Protein AF-A0A4Z2BMH5-F1 (afdb_monomer)

Secondary structure (DSSP, 8-state):
----PPPP-----GGG-TT-EEETTEEE----SS--EEE-TTS---GGGHHHHHHHHHTS-TTSS-SEEE--SSSS-TT-HHHHHHHHHHHHHHHHHHHHHHHHHHHHHH--

Foldseek 3Di:
DDDDPDDPPPPDPPVPPPQWDQDPNDTDHLDDFAAAEDAPAQEADEPVCLVVVLVNLVPHDPNGDYLYYHHHHYHYDPPDPSNVVVCVSNVVSVVVVVVVVVVVVVVVVVVD

Solvent-accessible surface area (backbone atoms only — not comparable to full-atom values): 6935 Å² total; per-residue (Å²): 135,86,78,80,75,79,76,79,76,80,77,70,58,72,90,72,41,87,68,55,41,81,52,97,93,41,85,42,68,73,69,78,48,78,55,42,68,49,80,57,49,68,44,83,51,44,62,86,52,36,63,58,52,43,54,58,56,74,65,48,52,97,89,41,27,70,25,37,80,39,61,58,68,35,64,46,62,90,83,35,66,56,59,47,51,44,50,61,71,39,47,70,31,38,55,51,44,52,50,55,54,52,55,57,56,54,54,63,60,72,78,105

Mean predicted aligned error: 11.32 Å

Organism: NCBI:txid433685

InterPro domains:
  IPR032675 Leucine-rich repeat domain superfamily [G3DSA:3.80.10.10] (15-10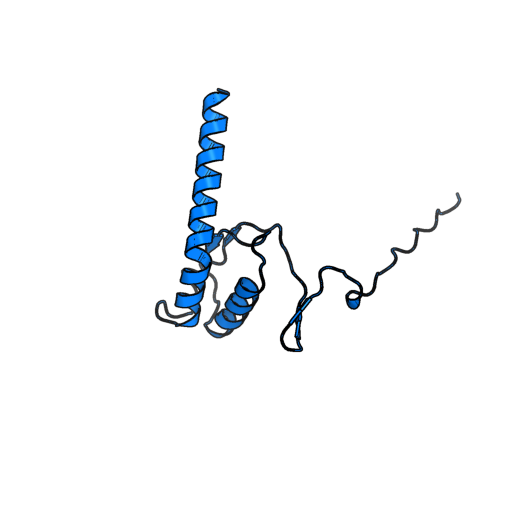9)
  IPR053040 Leucine-rich repeat-containing protein 71 [PTHR46984] (4-103)

Sequence (112 aa):
MERKAAEPVELLSPLLDTQIQLRDGELMMPGNTTLVSLNLSGNKMTEKSLPVFLKSLEVQSEAGGLLRLRLQRNGFSPGCDDYAKIKEVMAPREDAFEKLRCEETDTMKKEA

pLDDT: mean 79.79, std 14.68, range [42.38, 95.56]

Structure (mmCIF, N/CA/C/O backbone):
data_AF-A0A4Z2BMH5-F1
#
_entry.id   AF-A0A4Z2BMH5-F1
#
loop_
_atom_site.group_PDB
_atom_site.id
_atom_site.type_symbol
_atom_site.label_atom_id
_atom_site.label_alt_id
_atom_site.label_comp_id
_atom_site.label_asym_id
_atom_site.label_entity_id
_atom_site.label_seq_id
_atom_site.pdbx_PDB_ins_code
_atom_site.Cartn_x
_atom_site.Cartn_y
_atom_site.Cartn_z
_atom_site.occupancy
_atom_site.B_iso_or_equiv
_atom_site.auth_seq_id
_atom_site.auth_comp_id
_atom_site.auth_asym_id
_atom_site.auth_atom_id
_atom_site.pdbx_PDB_model_num
ATOM 1 N N . MET A 1 1 ? -0.047 -31.193 43.530 1.00 42.38 1 MET A N 1
ATOM 2 C CA . MET A 1 1 ? 0.390 -30.241 42.490 1.00 42.38 1 MET A CA 1
ATOM 3 C C . MET A 1 1 ? -0.865 -29.546 41.992 1.00 42.38 1 MET A C 1
ATOM 5 O O . MET A 1 1 ? -1.592 -30.120 41.191 1.00 42.38 1 MET A O 1
ATOM 9 N N . GLU A 1 2 ? -1.211 -28.404 42.584 1.00 51.03 2 GLU A N 1
ATOM 10 C CA . GLU A 1 2 ? -2.386 -27.642 42.156 1.00 51.03 2 GLU A CA 1
ATOM 11 C C . GLU A 1 2 ? -2.111 -27.029 40.781 1.00 51.03 2 GLU A C 1
ATOM 13 O O . GLU A 1 2 ? -1.079 -26.393 40.563 1.00 51.03 2 GLU A O 1
ATOM 18 N N . ARG A 1 3 ? -3.009 -27.274 39.823 1.00 52.12 3 ARG A N 1
ATOM 19 C CA . ARG A 1 3 ? -2.962 -26.635 38.507 1.00 52.12 3 ARG A CA 1
ATOM 20 C C . ARG A 1 3 ? -3.561 -25.242 38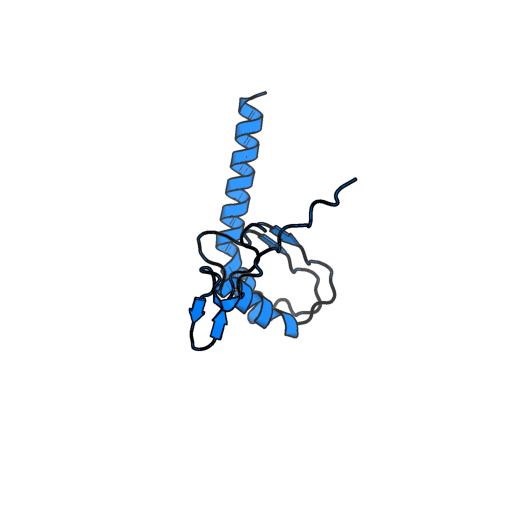.664 1.00 52.12 3 ARG A C 1
ATOM 22 O O . ARG A 1 3 ? -4.767 -25.123 38.849 1.00 52.12 3 ARG A O 1
ATOM 29 N N . LYS A 1 4 ? -2.725 -24.204 38.599 1.00 52.16 4 LYS A N 1
ATOM 30 C CA . LYS A 1 4 ? -3.184 -22.814 38.494 1.00 52.16 4 LYS A CA 1
ATOM 31 C C . LYS A 1 4 ? -4.017 -22.705 37.212 1.00 52.16 4 LYS A C 1
ATOM 33 O O . LYS A 1 4 ? -3.478 -22.890 36.122 1.00 52.16 4 LYS A O 1
ATOM 38 N N . ALA A 1 5 ? -5.328 -22.516 37.351 1.00 58.91 5 ALA A N 1
ATOM 39 C CA . ALA A 1 5 ? -6.210 -22.284 36.217 1.00 58.91 5 ALA A CA 1
ATOM 40 C C . ALA A 1 5 ? -5.721 -21.032 35.475 1.00 58.91 5 ALA A C 1
ATOM 42 O O . ALA A 1 5 ? -5.418 -20.021 36.110 1.00 58.91 5 ALA A O 1
ATOM 43 N N . ALA A 1 6 ? -5.578 -21.128 34.153 1.00 59.91 6 ALA A N 1
ATOM 44 C CA . ALA A 1 6 ? -5.299 -19.966 33.323 1.00 59.91 6 ALA A CA 1
ATOM 45 C C . ALA A 1 6 ? -6.460 -18.981 33.497 1.00 59.91 6 ALA A C 1
ATOM 47 O O . ALA A 1 6 ? -7.619 -19.377 33.350 1.00 59.91 6 ALA A O 1
ATOM 48 N N . GLU A 1 7 ? -6.155 -17.738 33.868 1.00 60.75 7 GLU A N 1
ATOM 49 C CA . GLU A 1 7 ? -7.172 -16.693 33.954 1.00 60.75 7 GLU A CA 1
ATOM 50 C C . GLU A 1 7 ? -7.870 -16.564 32.593 1.00 60.75 7 GLU A C 1
ATOM 52 O O . GLU A 1 7 ? -7.199 -16.634 31.554 1.00 60.75 7 GLU A O 1
ATOM 57 N N . PRO A 1 8 ? -9.207 -16.435 32.567 1.00 53.66 8 PRO A N 1
ATOM 58 C CA . PRO A 1 8 ? -9.920 -16.217 31.325 1.00 53.66 8 PRO A CA 1
ATOM 59 C C . PRO A 1 8 ? -9.424 -14.899 30.737 1.00 53.66 8 PRO A C 1
ATOM 61 O O . PRO A 1 8 ? -9.582 -13.842 31.340 1.00 53.66 8 PRO A O 1
ATOM 64 N N . VAL A 1 9 ? -8.807 -14.965 29.558 1.00 59.72 9 VAL A N 1
ATOM 65 C CA . VAL A 1 9 ? -8.595 -13.773 28.739 1.00 59.72 9 VAL A CA 1
ATOM 66 C C . VAL A 1 9 ? -9.989 -13.234 28.453 1.00 59.72 9 VAL A C 1
ATOM 68 O O . VAL A 1 9 ? -10.755 -13.876 27.730 1.00 59.72 9 VAL A O 1
ATOM 71 N N . GLU A 1 10 ? -10.349 -12.113 29.077 1.00 61.56 10 GLU A N 1
ATOM 72 C CA . GLU A 1 10 ? -11.574 -11.395 28.749 1.00 61.56 10 GLU A CA 1
ATOM 73 C C . GLU A 1 10 ? -11.497 -11.029 27.267 1.00 61.56 10 GLU A C 1
ATOM 75 O O . GLU A 1 10 ? -10.791 -10.108 26.857 1.00 61.56 10 GLU A O 1
ATOM 80 N N . LEU A 1 11 ? -12.184 -11.813 26.437 1.00 56.81 11 LEU A N 1
ATOM 81 C CA . LEU A 1 11 ? -12.419 -11.497 25.039 1.00 56.81 11 LEU A CA 1
ATOM 82 C C . LEU A 1 11 ? -13.369 -10.299 25.028 1.00 56.81 11 LEU A C 1
ATOM 84 O O . LEU A 1 11 ? -14.590 -10.451 24.988 1.00 56.81 11 LEU A O 1
ATOM 88 N N . LEU A 1 12 ? -12.799 -9.097 25.130 1.00 60.25 12 LEU A N 1
ATOM 89 C CA . LEU A 1 12 ? -13.522 -7.863 24.873 1.00 60.25 12 LEU A CA 1
ATOM 90 C C . LEU A 1 12 ? -14.135 -7.996 23.478 1.00 60.25 12 LEU A C 1
ATOM 92 O O . LEU A 1 12 ? -13.444 -8.335 22.514 1.00 60.25 12 LEU A O 1
ATOM 96 N N . SER A 1 13 ? -15.454 -7.810 23.387 1.00 62.59 13 SER A N 1
ATOM 97 C CA . SER A 1 13 ? -16.148 -7.819 22.100 1.00 62.59 13 SER A CA 1
ATOM 98 C C . SER A 1 13 ? -15.410 -6.869 21.156 1.00 62.59 13 SER A C 1
ATOM 100 O O . SER A 1 13 ? -15.174 -5.731 21.561 1.00 62.59 13 SER A O 1
ATOM 102 N N . PRO A 1 14 ? -15.071 -7.275 19.918 1.00 58.88 14 PRO A N 1
ATOM 103 C CA . PRO A 1 14 ? -14.403 -6.393 18.965 1.00 58.88 14 PRO A CA 1
ATOM 104 C C . PRO A 1 14 ? -15.133 -5.055 18.813 1.00 58.88 14 PRO A C 1
ATOM 106 O O . PRO A 1 14 ? -14.496 -4.028 18.687 1.00 58.88 14 PRO A O 1
ATOM 109 N N . LEU A 1 15 ? -16.465 -5.039 18.943 1.00 64.69 15 LEU A N 1
ATOM 110 C CA . LEU A 1 15 ? -17.298 -3.828 18.884 1.00 64.69 15 LEU A CA 1
ATOM 111 C C . LEU A 1 15 ? -17.099 -2.841 20.048 1.00 64.69 15 LEU A C 1
ATOM 113 O O . LEU A 1 15 ? -17.581 -1.716 19.972 1.00 64.69 15 LEU A O 1
ATOM 117 N N . LEU A 1 16 ? -16.454 -3.271 21.130 1.00 64.81 16 LEU A N 1
ATOM 118 C CA . LEU A 1 16 ? -16.085 -2.437 22.276 1.00 64.81 16 LEU A CA 1
ATOM 119 C C . LEU A 1 16 ? -14.649 -1.913 22.163 1.00 64.81 16 LEU A C 1
ATOM 121 O O . LEU A 1 16 ? -14.204 -1.179 23.045 1.00 64.81 16 LEU A O 1
ATOM 125 N N . ASP A 1 17 ? -13.923 -2.292 21.109 1.00 69.06 17 ASP A N 1
ATOM 126 C CA . ASP A 1 17 ? -12.604 -1.748 20.835 1.00 69.06 17 ASP A CA 1
ATOM 127 C C . ASP A 1 17 ? -12.752 -0.266 20.459 1.00 69.06 17 ASP A C 1
ATOM 129 O O . ASP A 1 17 ? -13.454 0.112 19.517 1.00 69.06 17 ASP A O 1
ATOM 133 N N . THR A 1 18 ? -12.104 0.592 21.247 1.00 68.31 18 THR A N 1
ATOM 134 C CA . THR A 1 18 ? -12.159 2.053 21.115 1.00 68.31 18 THR A CA 1
ATOM 135 C C . THR A 1 18 ? -11.552 2.548 19.810 1.00 68.31 18 THR A C 1
ATOM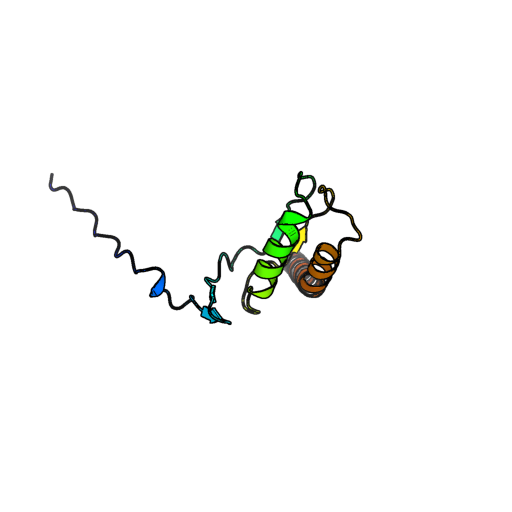 137 O O . THR A 1 18 ? -11.737 3.708 19.442 1.00 68.31 18 THR A O 1
ATOM 140 N N . GLN A 1 19 ? -10.832 1.680 19.103 1.00 69.44 19 GLN A N 1
ATOM 141 C CA . GLN A 1 19 ? -10.264 1.982 17.810 1.00 69.44 19 GLN A CA 1
ATOM 142 C C . GLN A 1 19 ? -11.277 1.811 16.669 1.00 69.44 19 GLN A C 1
ATOM 144 O O . GLN A 1 19 ? -11.035 2.333 15.583 1.00 69.44 19 GLN A O 1
ATOM 149 N N . ILE A 1 20 ? -12.419 1.146 16.886 1.00 73.56 20 ILE A N 1
ATOM 150 C CA . ILE A 1 20 ? -13.456 0.986 15.861 1.00 73.56 20 ILE A CA 1
ATOM 151 C C . ILE A 1 20 ? -14.140 2.320 15.557 1.00 73.56 20 ILE A C 1
ATOM 153 O O . ILE A 1 20 ? -14.709 2.969 16.432 1.00 73.56 20 ILE A O 1
ATOM 157 N N . GLN A 1 21 ? -14.143 2.699 14.281 1.00 74.69 21 GLN A N 1
ATOM 158 C CA . GLN A 1 21 ? -14.762 3.920 13.777 1.00 74.69 21 GLN A CA 1
ATOM 159 C C . GLN A 1 21 ? -15.982 3.584 12.921 1.00 74.69 21 GLN A C 1
ATOM 161 O O . GLN A 1 21 ? -15.896 2.785 11.993 1.00 74.69 21 GLN A O 1
ATOM 166 N N . LEU A 1 22 ? -17.123 4.217 13.197 1.00 75.50 22 LEU A N 1
ATOM 167 C CA . LEU A 1 22 ? -18.289 4.156 12.315 1.00 75.50 22 LEU A CA 1
ATOM 168 C C . LEU A 1 22 ? -18.194 5.298 11.299 1.00 75.50 22 LEU A C 1
ATOM 170 O O . LEU A 1 22 ? -18.282 6.467 11.678 1.00 75.50 22 LEU A O 1
ATOM 174 N N . ARG A 1 23 ? -18.028 4.972 10.016 1.00 74.62 23 ARG A N 1
ATOM 175 C CA . ARG A 1 23 ? -17.910 5.959 8.937 1.00 74.62 23 ARG A CA 1
ATOM 176 C C . ARG A 1 23 ? -18.780 5.544 7.757 1.00 74.62 23 ARG A C 1
ATOM 178 O O . ARG A 1 23 ? -18.697 4.412 7.300 1.00 74.62 23 ARG A O 1
ATOM 185 N N . ASP A 1 24 ? -19.645 6.450 7.303 1.00 80.00 24 ASP A N 1
ATOM 186 C CA . ASP A 1 24 ? -20.565 6.235 6.173 1.00 80.00 24 ASP A CA 1
ATOM 187 C C . ASP A 1 24 ? -21.456 4.978 6.308 1.00 80.00 24 ASP A C 1
ATOM 189 O O . ASP A 1 24 ? -21.816 4.333 5.327 1.00 80.00 24 ASP A O 1
ATOM 193 N N . GLY A 1 25 ? -21.823 4.616 7.545 1.00 80.31 25 GLY A N 1
ATOM 194 C CA . GLY A 1 25 ? -22.618 3.416 7.841 1.00 80.31 25 GLY A CA 1
ATOM 195 C C . GLY A 1 25 ? -21.823 2.106 7.840 1.00 80.31 25 GLY A C 1
ATOM 196 O O . GLY A 1 25 ? -22.399 1.048 8.088 1.00 80.31 25 GLY A O 1
ATOM 197 N N . GLU A 1 26 ? -20.509 2.163 7.616 1.00 78.94 26 GLU A N 1
ATOM 198 C CA . GLU A 1 26 ? -19.602 1.024 7.697 1.00 78.94 26 GLU A CA 1
ATOM 199 C C . GLU A 1 26 ? -18.777 1.056 8.988 1.00 78.94 26 GLU A C 1
ATOM 201 O O . GLU A 1 26 ? -18.315 2.104 9.447 1.00 78.94 26 GLU A O 1
ATOM 206 N N . LEU A 1 27 ? -18.576 -0.125 9.574 1.00 77.38 27 LEU A N 1
ATOM 207 C CA . LEU A 1 27 ? -17.748 -0.309 10.757 1.00 77.38 27 LEU A CA 1
ATOM 208 C C . LEU A 1 27 ? -16.290 -0.524 10.323 1.00 77.38 27 LEU A C 1
ATOM 210 O O . LEU A 1 27 ? -15.971 -1.524 9.679 1.00 77.38 27 LEU A O 1
ATOM 214 N N . MET A 1 28 ? -15.410 0.417 10.654 1.00 73.44 28 MET A N 1
ATOM 215 C CA . MET A 1 28 ? -13.999 0.406 10.275 1.00 73.44 28 MET A CA 1
ATOM 216 C C . MET A 1 28 ? -13.123 0.077 11.478 1.00 73.44 28 MET A C 1
ATOM 218 O O . MET A 1 28 ? -13.143 0.777 12.485 1.00 73.44 28 MET A O 1
ATOM 222 N N . MET A 1 29 ? -12.314 -0.971 11.356 1.00 72.56 29 MET A N 1
ATOM 223 C CA . MET A 1 29 ? -11.270 -1.293 12.325 1.00 72.56 29 MET A CA 1
ATOM 224 C C . MET A 1 29 ? -9.929 -0.808 11.771 1.00 72.56 29 MET A C 1
ATOM 226 O O . MET A 1 29 ? -9.553 -1.241 10.676 1.00 72.56 29 MET A O 1
ATOM 230 N N . PRO A 1 30 ? -9.191 0.067 12.471 1.00 65.00 30 PRO A N 1
ATOM 231 C CA . PRO A 1 30 ? -7.834 0.396 12.083 1.00 65.00 30 PRO A CA 1
ATOM 232 C C . PRO A 1 30 ? -7.026 -0.887 12.239 1.00 65.00 30 PRO A C 1
ATOM 234 O O . PRO A 1 30 ? -6.914 -1.444 13.326 1.00 65.00 30 PRO A O 1
ATOM 237 N N . GLY A 1 31 ? -6.566 -1.420 11.111 1.00 71.50 31 GLY A N 1
ATOM 238 C CA . GLY A 1 31 ? -5.773 -2.639 11.083 1.00 71.50 31 GLY A CA 1
ATOM 239 C C . GLY A 1 31 ? -4.382 -2.414 11.675 1.00 71.50 31 GLY A C 1
ATOM 240 O O . GLY A 1 31 ? -4.184 -1.737 12.679 1.00 71.50 31 GLY A O 1
ATOM 241 N N . ASN A 1 32 ? -3.366 -2.973 11.027 1.00 75.31 32 ASN A N 1
ATOM 242 C CA . ASN A 1 32 ? -1.992 -2.783 11.471 1.00 75.31 32 ASN A CA 1
ATOM 243 C C . ASN A 1 32 ? -1.536 -1.320 11.270 1.00 75.31 32 ASN A C 1
ATOM 245 O O . ASN A 1 32 ? -1.413 -0.863 10.134 1.00 75.31 32 ASN A O 1
ATOM 249 N N . THR A 1 33 ? -1.249 -0.612 12.366 1.00 78.56 33 THR A N 1
ATOM 250 C CA . THR A 1 33 ? -0.733 0.770 12.366 1.00 78.56 33 THR A CA 1
ATOM 251 C C . THR A 1 33 ? 0.794 0.862 12.461 1.00 78.56 33 THR A C 1
ATOM 253 O O . THR A 1 33 ? 1.347 1.946 12.289 1.00 78.56 33 THR A O 1
ATOM 256 N N . THR A 1 34 ? 1.487 -0.254 12.713 1.00 82.31 34 THR A N 1
ATOM 257 C CA . THR A 1 34 ? 2.944 -0.310 12.928 1.00 82.31 34 THR A CA 1
ATOM 258 C C . THR A 1 34 ? 3.729 -0.728 11.687 1.00 82.31 34 THR A C 1
ATOM 260 O O . THR A 1 34 ? 4.929 -0.471 11.600 1.00 82.31 34 THR A O 1
ATOM 263 N N . LEU A 1 35 ? 3.088 -1.372 10.709 1.00 87.75 35 LEU A N 1
ATOM 264 C CA . LEU A 1 35 ? 3.739 -1.782 9.469 1.00 87.75 35 LEU A CA 1
ATOM 265 C C . LEU A 1 35 ? 4.039 -0.560 8.589 1.00 87.75 35 LEU A C 1
ATOM 267 O O . LEU A 1 35 ? 3.147 -0.022 7.942 1.00 87.75 35 LEU A O 1
ATOM 271 N N . VAL A 1 36 ? 5.315 -0.175 8.519 1.00 89.81 36 VAL A N 1
ATOM 272 C CA . VAL A 1 36 ? 5.770 1.018 7.778 1.00 89.81 36 VAL A CA 1
ATOM 273 C C . VAL A 1 36 ? 6.123 0.756 6.313 1.00 89.81 36 VAL A C 1
ATOM 275 O O . VAL A 1 36 ? 6.069 1.669 5.495 1.00 89.81 36 VAL A O 1
ATOM 278 N N . SER A 1 37 ? 6.494 -0.471 5.943 1.00 92.19 37 SER A N 1
ATOM 279 C CA . SER A 1 37 ? 6.940 -0.801 4.584 1.00 92.19 37 SER A CA 1
ATOM 280 C C . SER A 1 37 ? 6.425 -2.169 4.162 1.00 92.19 37 SER A C 1
ATOM 282 O O . SER A 1 37 ? 6.630 -3.160 4.863 1.00 92.19 37 SER A O 1
ATOM 284 N N . LEU A 1 38 ? 5.779 -2.229 2.999 1.00 93.44 38 LEU A N 1
ATOM 285 C CA . LEU A 1 38 ? 5.240 -3.453 2.418 1.00 93.44 38 LEU A CA 1
ATOM 286 C C . LEU A 1 38 ? 5.679 -3.592 0.960 1.00 93.44 38 LEU A C 1
ATOM 288 O O . LEU A 1 38 ? 5.454 -2.713 0.127 1.00 93.44 38 LEU A O 1
ATOM 292 N N . ASN A 1 39 ? 6.282 -4.733 0.631 1.00 95.25 39 ASN A N 1
ATOM 293 C CA . ASN A 1 39 ? 6.679 -5.061 -0.731 1.00 95.25 39 ASN A CA 1
ATOM 294 C C . ASN A 1 39 ? 5.933 -6.299 -1.224 1.00 95.25 39 ASN A C 1
ATOM 296 O O . ASN A 1 39 ? 6.173 -7.407 -0.758 1.00 95.25 39 ASN A O 1
ATOM 300 N N . LEU A 1 40 ? 5.059 -6.091 -2.203 1.00 95.56 40 LEU A N 1
ATOM 301 C CA . LEU A 1 40 ? 4.294 -7.127 -2.894 1.00 95.56 40 LEU A CA 1
ATOM 302 C C . LEU A 1 40 ? 4.622 -7.154 -4.391 1.00 95.56 40 LEU A C 1
ATOM 304 O O . LEU A 1 40 ? 3.825 -7.619 -5.210 1.00 95.56 40 LEU A O 1
ATOM 308 N N . SER A 1 41 ? 5.789 -6.648 -4.778 1.00 95.12 41 SER A N 1
ATOM 309 C CA . SER A 1 41 ? 6.206 -6.650 -6.175 1.00 95.12 41 SER A CA 1
ATOM 310 C C . SER A 1 41 ? 6.513 -8.049 -6.703 1.00 95.12 41 SER A C 1
ATOM 312 O O . SER A 1 41 ? 6.944 -8.924 -5.958 1.00 95.12 41 SER A O 1
ATOM 314 N N . GLY A 1 42 ? 6.303 -8.262 -8.003 1.00 94.06 42 GLY A N 1
ATOM 315 C CA . GLY A 1 42 ? 6.603 -9.548 -8.645 1.00 94.06 42 GLY A CA 1
ATOM 316 C C . GLY A 1 42 ? 5.588 -10.657 -8.360 1.00 94.06 42 GLY A C 1
ATOM 317 O O . GLY A 1 42 ? 5.903 -11.827 -8.569 1.00 94.06 42 GLY A O 1
ATOM 318 N N . ASN A 1 43 ? 4.394 -10.311 -7.878 1.00 95.06 43 ASN A N 1
ATOM 319 C CA . ASN A 1 43 ? 3.314 -11.263 -7.640 1.00 95.06 43 ASN A CA 1
ATOM 320 C C . ASN A 1 43 ? 2.352 -11.337 -8.842 1.00 95.06 43 ASN A C 1
ATOM 322 O O . ASN A 1 43 ? 2.574 -10.746 -9.898 1.00 95.06 43 ASN A O 1
ATOM 326 N N . LYS A 1 44 ? 1.270 -12.107 -8.694 1.00 95.12 44 LYS A N 1
ATOM 327 C CA . LYS A 1 44 ? 0.214 -12.273 -9.710 1.00 95.12 44 LYS A CA 1
ATOM 328 C C . LYS A 1 44 ? -1.069 -11.526 -9.339 1.00 95.12 44 LYS A C 1
ATOM 330 O O . LYS A 1 44 ? -2.166 -11.995 -9.636 1.00 95.12 44 LYS A O 1
ATOM 335 N N . MET A 1 45 ? -0.951 -10.395 -8.644 1.00 94.19 45 MET A N 1
ATOM 336 C CA . MET A 1 45 ? -2.124 -9.593 -8.306 1.00 94.19 45 MET A CA 1
ATOM 337 C C . MET A 1 45 ? -2.734 -8.996 -9.571 1.00 94.19 45 MET A C 1
ATOM 339 O O . MET A 1 45 ? -2.024 -8.668 -10.519 1.00 94.19 45 MET A O 1
ATOM 343 N N . THR A 1 46 ? -4.051 -8.850 -9.567 1.00 93.88 46 THR A N 1
ATOM 344 C CA . THR A 1 46 ? -4.819 -8.306 -10.692 1.00 93.88 46 THR A CA 1
ATOM 345 C C . THR A 1 46 ? -5.483 -7.001 -10.276 1.00 93.88 46 THR A C 1
ATOM 347 O O . THR A 1 46 ? -5.543 -6.682 -9.084 1.00 93.88 46 THR A O 1
ATOM 350 N N . GLU A 1 47 ? -6.036 -6.276 -11.246 1.00 93.88 47 GLU A N 1
ATOM 351 C CA . GLU A 1 47 ? -6.730 -4.999 -11.023 1.00 93.88 47 GLU A CA 1
ATOM 352 C C . GLU A 1 47 ? -7.858 -5.116 -9.989 1.00 93.88 47 GLU A C 1
ATOM 354 O O . GLU A 1 47 ? -8.082 -4.193 -9.218 1.00 93.88 47 GLU A O 1
ATOM 359 N N . LYS A 1 48 ? -8.461 -6.305 -9.845 1.00 92.94 48 LYS A N 1
ATOM 360 C CA . LYS A 1 48 ? -9.498 -6.593 -8.837 1.00 92.94 48 LYS A CA 1
ATOM 361 C C . LYS A 1 48 ? -9.072 -6.314 -7.392 1.00 92.94 48 LYS A C 1
ATOM 363 O O . LYS A 1 48 ? -9.927 -6.086 -6.546 1.00 92.94 48 LYS A O 1
ATOM 368 N N . SER A 1 49 ? -7.774 -6.378 -7.090 1.00 92.00 49 SER A N 1
ATOM 369 C CA . SER A 1 49 ? -7.256 -6.108 -5.741 1.00 92.00 49 SER A CA 1
ATOM 370 C C . SER A 1 49 ? -7.024 -4.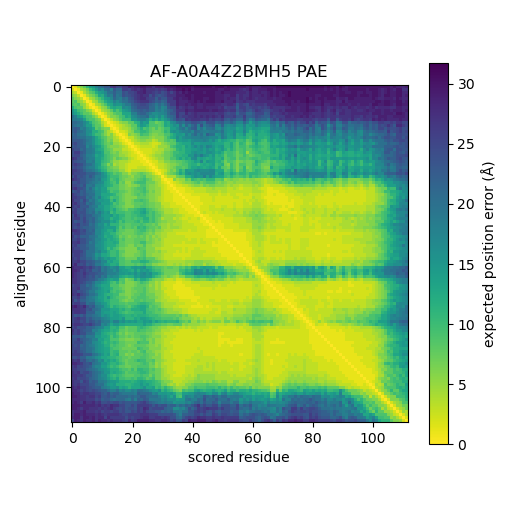623 -5.454 1.00 92.00 49 SER A C 1
ATOM 372 O O . SER A 1 49 ? -6.993 -4.235 -4.288 1.00 92.00 49 SER A O 1
ATOM 374 N N . LEU A 1 50 ? -6.870 -3.790 -6.488 1.00 93.94 50 LEU A N 1
ATOM 375 C CA . LEU A 1 50 ? -6.467 -2.392 -6.332 1.00 93.94 50 LEU A CA 1
ATOM 376 C C . LEU A 1 50 ? -7.508 -1.539 -5.584 1.00 93.94 50 LEU A C 1
ATOM 378 O O . LEU A 1 50 ? -7.090 -0.822 -4.675 1.00 93.94 50 LEU A O 1
ATOM 382 N N . PRO A 1 51 ? -8.831 -1.666 -5.830 1.00 93.44 51 PRO A N 1
ATOM 383 C CA . PRO A 1 51 ? -9.830 -0.919 -5.063 1.00 93.44 51 PRO A CA 1
ATOM 384 C C . PRO A 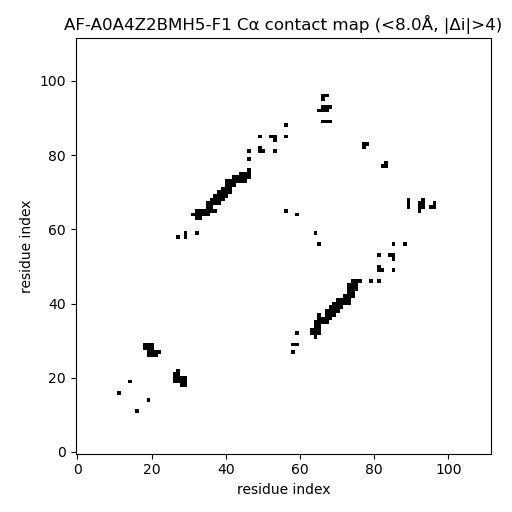1 51 ? -9.775 -1.212 -3.561 1.00 93.44 51 PRO A C 1
ATOM 386 O O . PRO A 1 51 ? -9.936 -0.316 -2.735 1.00 93.44 51 PRO A O 1
ATOM 389 N N . VAL A 1 52 ? -9.515 -2.472 -3.193 1.00 89.88 52 VAL A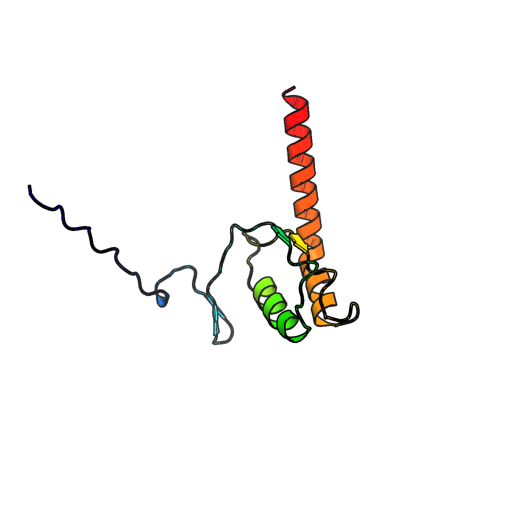 N 1
ATOM 390 C CA . VAL A 1 52 ? -9.426 -2.889 -1.787 1.00 89.88 52 VAL A CA 1
ATOM 391 C C . VAL A 1 52 ? -8.190 -2.277 -1.132 1.00 89.88 52 VAL A C 1
ATOM 393 O O . VAL A 1 52 ? -8.293 -1.726 -0.039 1.00 89.88 52 VAL A O 1
ATOM 396 N N . PHE A 1 53 ? -7.043 -2.307 -1.820 1.00 89.75 53 PHE A N 1
ATOM 397 C CA . PHE A 1 53 ? -5.829 -1.635 -1.352 1.00 89.75 53 PHE A CA 1
ATOM 398 C C . PHE A 1 53 ? -6.041 -0.137 -1.166 1.00 89.75 53 PHE A C 1
ATOM 400 O O . PHE A 1 53 ? -5.665 0.405 -0.130 1.00 89.75 53 PHE A O 1
ATOM 407 N N . LEU A 1 54 ? -6.658 0.520 -2.146 1.00 90.69 54 LEU A N 1
ATOM 408 C CA . LEU A 1 54 ? -6.926 1.948 -2.091 1.00 90.69 54 LEU A CA 1
ATOM 409 C C . LEU A 1 54 ? -7.817 2.299 -0.891 1.00 90.69 54 LEU A C 1
ATOM 411 O O . LEU A 1 54 ? -7.439 3.158 -0.099 1.00 90.69 54 LEU A O 1
ATOM 415 N N . LYS A 1 55 ? -8.922 1.570 -0.684 1.00 87.81 55 LYS A N 1
ATOM 416 C CA . LYS A 1 55 ? -9.798 1.761 0.484 1.00 87.81 55 LYS A CA 1
ATOM 417 C C . LYS A 1 55 ? -9.034 1.561 1.796 1.00 87.81 55 LYS A C 1
ATOM 419 O O . LYS A 1 55 ? -9.176 2.353 2.719 1.00 87.81 55 LYS A O 1
ATOM 424 N N . SER A 1 56 ? -8.176 0.542 1.886 1.00 86.12 56 SER A N 1
ATOM 425 C CA . SER A 1 56 ? -7.338 0.329 3.075 1.00 86.12 56 SER A CA 1
ATOM 426 C C . SER A 1 56 ? -6.327 1.454 3.320 1.00 86.12 56 SER A C 1
ATOM 428 O O . SER A 1 56 ? -6.007 1.720 4.475 1.00 86.12 56 SER A O 1
ATOM 430 N N . LEU A 1 57 ? -5.813 2.108 2.275 1.00 88.31 57 LEU A N 1
ATOM 431 C CA . LEU A 1 57 ? -4.902 3.252 2.403 1.00 88.31 57 LEU A CA 1
ATOM 432 C C . LEU A 1 57 ? -5.638 4.532 2.817 1.00 88.31 57 LEU A C 1
ATOM 434 O O . LEU A 1 57 ? -5.120 5.287 3.635 1.00 88.31 57 LEU A O 1
ATOM 438 N N . GLU A 1 58 ? -6.848 4.755 2.301 1.00 84.75 58 GLU A N 1
ATOM 439 C CA . GLU A 1 58 ? -7.694 5.913 2.633 1.00 84.75 58 GLU A CA 1
ATOM 440 C C . GLU A 1 58 ? -8.181 5.902 4.095 1.00 84.75 58 GLU A C 1
ATOM 442 O O . GLU A 1 58 ? -8.487 6.953 4.659 1.00 84.75 58 GLU A O 1
ATOM 447 N N . VAL A 1 59 ? -8.242 4.722 4.721 1.00 80.81 59 VAL A N 1
ATOM 448 C CA . VAL A 1 59 ? -8.655 4.548 6.126 1.00 80.81 59 VAL A CA 1
ATOM 449 C C . VAL A 1 59 ? -7.476 4.659 7.103 1.00 80.81 59 VAL A C 1
ATOM 451 O O . VAL A 1 59 ? -7.684 4.850 8.301 1.00 80.81 59 VAL A O 1
ATOM 454 N N . GLN A 1 60 ? -6.229 4.576 6.629 1.00 82.19 60 GLN A N 1
ATOM 455 C CA . GLN A 1 60 ? -5.063 4.776 7.496 1.00 82.19 60 GLN A CA 1
ATOM 456 C C . GLN A 1 60 ? -4.994 6.236 7.955 1.00 82.19 60 GLN A C 1
ATOM 458 O O . GLN A 1 60 ? -4.964 7.148 7.128 1.00 82.19 60 GLN A O 1
ATOM 463 N N . SER A 1 61 ? -4.959 6.444 9.272 1.00 68.00 61 SER A N 1
ATOM 464 C CA . SER A 1 61 ? -4.862 7.773 9.878 1.00 68.00 61 SER A CA 1
ATOM 465 C C . SER A 1 61 ? -3.474 8.388 9.678 1.00 68.00 61 SER A C 1
ATOM 467 O O . SER A 1 61 ? -2.501 7.693 9.402 1.00 68.00 61 SER A O 1
ATOM 469 N N . GLU A 1 62 ? -3.353 9.703 9.870 1.00 64.62 62 GLU A N 1
ATOM 470 C CA . GLU A 1 62 ? -2.050 10.389 9.826 1.00 64.62 62 GLU A CA 1
ATOM 471 C C . GLU A 1 62 ? -1.083 9.930 10.934 1.00 64.62 62 GLU A C 1
ATOM 473 O O . GLU A 1 62 ? 0.121 10.145 10.838 1.00 64.62 62 GLU A O 1
ATOM 478 N N . ALA A 1 63 ? -1.596 9.271 11.978 1.00 63.06 63 ALA A N 1
ATOM 479 C CA . ALA A 1 63 ? -0.828 8.838 13.143 1.00 63.06 63 ALA A CA 1
ATOM 480 C C . ALA A 1 63 ? -0.179 7.443 12.994 1.00 63.06 63 ALA A C 1
ATOM 482 O O . ALA A 1 63 ? 0.428 6.961 13.950 1.00 63.06 63 ALA A O 1
ATOM 483 N N . GLY A 1 64 ? -0.305 6.770 11.842 1.00 72.56 64 GLY A N 1
ATOM 484 C CA . GLY A 1 64 ? 0.333 5.468 11.613 1.00 72.56 64 GLY A CA 1
ATOM 485 C C . GLY A 1 64 ? 0.001 4.815 10.268 1.00 72.56 64 GLY A C 1
ATOM 486 O O . GLY A 1 64 ? -0.833 5.292 9.504 1.00 72.56 64 GLY A O 1
ATOM 487 N N . GLY A 1 65 ? 0.647 3.683 9.982 1.00 86.19 65 GLY A N 1
ATOM 488 C CA . GLY A 1 65 ? 0.424 2.891 8.768 1.00 86.19 65 GLY A CA 1
ATOM 489 C C . GLY A 1 65 ? 1.593 2.893 7.782 1.00 86.19 65 GLY A C 1
ATOM 490 O O . GLY A 1 65 ? 2.741 3.180 8.126 1.00 86.19 65 GLY A O 1
ATOM 491 N N . LEU A 1 66 ? 1.295 2.526 6.534 1.00 91.00 66 LEU A N 1
ATOM 492 C CA . LEU A 1 66 ? 2.308 2.315 5.508 1.00 91.00 66 LEU A CA 1
ATOM 493 C C . LEU A 1 66 ? 2.905 3.642 5.045 1.00 91.00 66 LEU A C 1
ATOM 495 O O . LEU A 1 66 ? 2.194 4.521 4.560 1.00 91.00 66 LEU A O 1
ATOM 499 N N . LEU A 1 67 ? 4.231 3.726 5.116 1.00 91.75 67 LEU A N 1
ATOM 500 C CA . LEU A 1 67 ? 5.038 4.783 4.516 1.00 91.75 67 LEU A CA 1
ATOM 501 C C . LEU A 1 67 ? 5.587 4.377 3.145 1.00 91.75 67 LEU A C 1
ATOM 503 O O . LEU A 1 67 ? 5.752 5.207 2.260 1.00 91.75 67 LEU A O 1
ATOM 507 N N . ARG A 1 68 ? 5.814 3.078 2.932 1.00 93.31 68 ARG A N 1
ATOM 508 C CA . ARG A 1 68 ? 6.275 2.522 1.658 1.00 93.31 68 ARG A CA 1
ATOM 509 C C . ARG A 1 68 ? 5.396 1.360 1.216 1.00 93.31 68 ARG A C 1
ATOM 511 O O . ARG A 1 68 ? 5.181 0.409 1.965 1.00 93.31 68 ARG A O 1
ATOM 518 N N . LEU A 1 69 ? 4.967 1.392 -0.044 1.00 93.88 69 LEU A N 1
ATOM 519 C CA . LEU A 1 69 ? 4.211 0.315 -0.674 1.00 93.88 69 LEU A CA 1
ATOM 520 C C . LEU A 1 69 ? 4.740 0.044 -2.084 1.00 93.88 69 LEU A C 1
ATOM 522 O O . LEU A 1 69 ? 4.714 0.908 -2.956 1.00 93.88 69 LEU A O 1
ATOM 526 N N . ARG A 1 70 ? 5.205 -1.182 -2.330 1.00 94.81 70 ARG A N 1
ATOM 527 C CA . ARG A 1 70 ? 5.755 -1.596 -3.627 1.00 94.81 70 ARG A CA 1
ATOM 528 C C . ARG A 1 70 ? 4.878 -2.654 -4.274 1.00 94.81 70 ARG A C 1
ATOM 530 O O . ARG A 1 70 ? 4.834 -3.787 -3.807 1.00 94.81 70 ARG A O 1
ATOM 537 N N . LEU A 1 71 ? 4.210 -2.288 -5.368 1.00 94.56 71 LEU A N 1
ATOM 538 C CA . LEU A 1 71 ? 3.309 -3.176 -6.117 1.00 94.56 71 LEU A CA 1
ATOM 539 C C . LEU A 1 71 ? 3.761 -3.438 -7.565 1.00 94.56 71 LEU A C 1
ATOM 541 O O . LEU A 1 71 ? 3.055 -4.106 -8.313 1.00 94.56 71 LEU A O 1
ATOM 545 N N . GLN A 1 72 ? 4.923 -2.935 -7.993 1.00 92.44 72 GLN A N 1
ATOM 546 C CA . GLN A 1 72 ? 5.402 -3.105 -9.370 1.00 92.44 72 GLN A CA 1
ATOM 547 C C . GLN A 1 72 ? 5.506 -4.582 -9.793 1.00 92.44 72 GLN A C 1
ATOM 549 O O . GLN A 1 72 ? 5.656 -5.471 -8.958 1.00 92.44 72 GLN A O 1
ATOM 554 N N . ARG A 1 73 ? 5.512 -4.850 -11.105 1.00 93.06 73 ARG A N 1
ATOM 555 C CA . ARG A 1 73 ? 5.650 -6.212 -11.662 1.00 93.06 73 ARG A CA 1
ATOM 556 C C . ARG A 1 73 ? 4.530 -7.169 -11.209 1.00 93.06 73 ARG A C 1
ATOM 558 O O . ARG A 1 73 ? 4.800 -8.327 -10.916 1.00 93.06 73 ARG A O 1
ATOM 565 N N . ASN A 1 74 ? 3.298 -6.674 -11.136 1.00 95.00 74 ASN A N 1
ATOM 566 C CA . ASN A 1 74 ? 2.084 -7.476 -10.959 1.00 95.00 74 ASN A CA 1
ATOM 567 C C . ASN A 1 74 ? 1.268 -7.514 -12.265 1.00 95.00 74 ASN A C 1
ATOM 569 O O . ASN A 1 74 ? 1.657 -6.907 -13.259 1.00 95.00 74 ASN A O 1
ATOM 573 N N . GLY A 1 75 ? 0.152 -8.243 -12.277 1.00 93.75 75 GLY A N 1
ATOM 574 C CA . GLY A 1 75 ? -0.706 -8.459 -13.447 1.00 93.75 75 GLY A CA 1
ATOM 575 C C . GLY A 1 75 ? -1.752 -7.368 -13.700 1.00 93.75 75 GLY A C 1
ATOM 576 O O . GLY A 1 75 ? -2.811 -7.679 -14.238 1.00 93.75 75 GLY A O 1
ATOM 577 N N . PHE A 1 76 ? -1.498 -6.126 -13.285 1.00 92.75 76 PHE A N 1
ATOM 578 C CA . PHE A 1 76 ?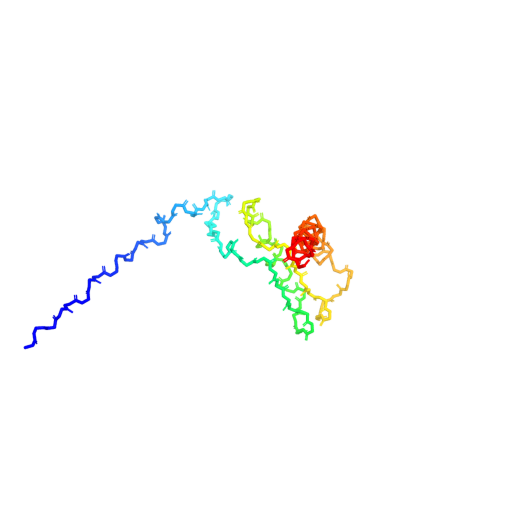 -2.345 -4.966 -13.586 1.00 92.75 76 PHE A CA 1
ATOM 579 C C . PHE A 1 76 ? -1.624 -3.989 -14.519 1.00 92.75 76 PHE A C 1
ATOM 581 O O . PHE A 1 76 ? -0.393 -3.893 -14.496 1.00 92.75 76 PHE A O 1
ATOM 588 N N . SER A 1 77 ? -2.380 -3.265 -15.346 1.00 89.00 77 SER A N 1
ATOM 589 C CA . SER A 1 77 ? -1.804 -2.290 -16.273 1.00 89.00 77 SER A CA 1
ATOM 590 C C . SER A 1 77 ? -1.163 -1.109 -15.522 1.00 89.00 77 SER A C 1
ATOM 592 O O . SER A 1 77 ? -1.761 -0.591 -14.576 1.00 89.00 77 SER A O 1
ATOM 594 N N . PRO A 1 78 ? 0.011 -0.599 -15.948 1.00 81.94 78 PRO A N 1
ATOM 595 C CA . PRO A 1 78 ? 0.597 0.618 -15.378 1.00 81.94 78 PRO A CA 1
ATOM 596 C C . PRO A 1 78 ? -0.290 1.866 -15.512 1.00 81.94 78 PRO A C 1
ATOM 598 O O . PRO A 1 78 ? -0.097 2.819 -14.756 1.00 81.94 78 PRO A O 1
ATOM 601 N N . GLY A 1 79 ? -1.217 1.859 -16.478 1.00 85.62 79 GLY A N 1
ATOM 602 C CA . GLY A 1 79 ? -2.186 2.927 -16.736 1.00 85.62 79 GLY A CA 1
ATOM 603 C C . GLY A 1 79 ? -3.555 2.713 -16.085 1.00 85.62 79 GLY A C 1
ATOM 604 O O . GLY A 1 79 ? -4.486 3.420 -16.435 1.00 85.62 79 GLY A O 1
ATOM 605 N N . CYS A 1 80 ? -3.702 1.728 -15.195 1.00 92.06 80 CYS A N 1
ATOM 606 C CA . CYS A 1 80 ? -4.929 1.540 -14.422 1.00 92.06 80 CYS A CA 1
ATOM 607 C C . CYS A 1 80 ? -5.133 2.710 -13.439 1.00 92.06 80 CYS A C 1
ATOM 609 O O . CYS A 1 80 ? -4.208 3.057 -12.695 1.00 92.06 80 CYS A O 1
ATOM 611 N N . ASP A 1 81 ? -6.344 3.272 -13.410 1.00 94.38 81 ASP A N 1
ATOM 612 C CA . ASP A 1 81 ? -6.698 4.440 -12.590 1.00 94.38 81 ASP A CA 1
ATOM 613 C C . ASP A 1 81 ? -6.477 4.193 -11.091 1.00 94.38 81 ASP A C 1
ATOM 615 O O . ASP A 1 81 ? -5.849 5.008 -10.412 1.00 94.38 81 ASP A O 1
ATOM 619 N N . ASP A 1 82 ? -6.890 3.030 -10.577 1.00 94.00 82 ASP A N 1
ATOM 620 C CA . ASP A 1 82 ? -6.698 2.684 -9.163 1.00 94.00 82 ASP A CA 1
ATOM 621 C C . ASP A 1 82 ? -5.210 2.607 -8.800 1.00 94.00 82 ASP A C 1
ATOM 623 O O . ASP A 1 82 ? -4.791 3.058 -7.732 1.00 94.00 82 ASP A O 1
ATOM 627 N N . TYR A 1 83 ? -4.375 2.074 -9.699 1.00 94.06 83 TYR A N 1
ATOM 628 C CA . TYR A 1 83 ? -2.932 2.013 -9.470 1.00 94.06 83 TYR A CA 1
ATOM 629 C C . TYR A 1 83 ? -2.287 3.403 -9.518 1.00 94.06 83 TYR A C 1
ATOM 631 O O . TYR A 1 83 ? -1.360 3.683 -8.752 1.00 94.06 83 TYR A O 1
ATOM 639 N N . ALA A 1 84 ? -2.772 4.289 -10.391 1.00 94.19 84 ALA A N 1
ATOM 640 C CA . ALA A 1 84 ? -2.343 5.682 -10.426 1.00 94.19 84 ALA A CA 1
ATOM 641 C C . ALA A 1 84 ? -2.681 6.398 -9.110 1.00 94.19 84 ALA A C 1
ATOM 643 O O . ALA A 1 84 ? -1.790 6.996 -8.504 1.00 94.19 84 ALA A O 1
ATOM 644 N N . LYS A 1 85 ? -3.911 6.236 -8.615 1.00 95.19 85 LYS A N 1
ATOM 645 C CA . LYS A 1 85 ? -4.363 6.845 -7.361 1.00 95.19 85 LYS A CA 1
ATOM 646 C C . LYS A 1 85 ? -3.626 6.294 -6.136 1.00 95.19 85 LYS A C 1
ATOM 648 O O . LYS A 1 85 ? -3.253 7.056 -5.251 1.00 95.19 85 LYS A O 1
ATOM 653 N N . ILE A 1 86 ? -3.316 4.993 -6.102 1.00 94.56 86 ILE A N 1
ATOM 654 C CA . ILE A 1 86 ? -2.464 4.411 -5.046 1.00 94.56 86 ILE A CA 1
ATOM 655 C C . ILE A 1 86 ? -1.083 5.080 -5.021 1.00 94.56 86 ILE A C 1
ATOM 657 O O . ILE A 1 86 ? -0.587 5.409 -3.945 1.00 94.56 86 ILE A O 1
ATOM 661 N N . LYS A 1 87 ? -0.453 5.300 -6.184 1.00 93.25 87 LYS A N 1
ATOM 662 C CA . LYS A 1 87 ? 0.849 5.990 -6.249 1.00 93.25 87 LYS A CA 1
ATOM 663 C C . LYS A 1 87 ? 0.753 7.430 -5.751 1.00 93.25 87 LYS A C 1
ATOM 665 O O . LYS A 1 87 ? 1.658 7.873 -5.056 1.00 93.25 87 LYS A O 1
ATOM 670 N N . GLU A 1 88 ? -0.327 8.132 -6.082 1.00 94.06 88 GLU A N 1
ATOM 671 C CA . GLU A 1 88 ? -0.576 9.500 -5.619 1.00 94.06 88 GLU A CA 1
ATOM 672 C C . GLU A 1 88 ? -0.698 9.568 -4.090 1.00 94.06 88 GLU A C 1
ATOM 674 O O . GLU A 1 88 ? 0.019 10.335 -3.452 1.00 94.06 88 GLU A O 1
ATOM 679 N N . VAL A 1 89 ? -1.523 8.702 -3.489 1.00 92.38 89 VAL A N 1
ATOM 680 C CA . VAL A 1 89 ? -1.709 8.632 -2.027 1.00 92.38 89 VAL A CA 1
ATOM 681 C C . VAL A 1 89 ? -0.411 8.258 -1.300 1.00 92.38 89 VAL A C 1
ATOM 683 O O . VAL A 1 89 ? -0.156 8.738 -0.194 1.00 92.38 89 VAL A O 1
ATOM 686 N N . MET A 1 90 ? 0.421 7.404 -1.904 1.00 92.88 90 MET A N 1
ATOM 687 C CA . MET A 1 90 ? 1.671 6.936 -1.298 1.00 92.88 90 MET A CA 1
ATOM 688 C C . MET A 1 90 ? 2.859 7.883 -1.493 1.00 92.88 90 MET A C 1
ATOM 690 O O . MET A 1 90 ? 3.787 7.816 -0.693 1.00 92.88 90 MET A O 1
ATOM 694 N N . ALA A 1 91 ? 2.853 8.763 -2.500 1.00 93.25 91 ALA A N 1
ATOM 695 C CA . ALA A 1 91 ? 3.973 9.659 -2.803 1.00 93.25 91 ALA A CA 1
ATOM 696 C C . ALA A 1 91 ? 4.471 10.482 -1.592 1.00 93.25 91 ALA A C 1
ATOM 698 O O . ALA A 1 91 ? 5.646 10.351 -1.247 1.00 93.25 91 ALA A O 1
ATOM 699 N N . PRO A 1 92 ? 3.621 11.245 -0.869 1.00 91.38 92 PRO A N 1
ATOM 700 C CA . PRO A 1 92 ? 4.088 12.014 0.289 1.00 91.38 92 PRO A CA 1
ATOM 701 C C . PRO A 1 92 ? 4.575 11.120 1.440 1.00 91.38 92 PRO A C 1
ATOM 703 O O . PRO A 1 92 ? 5.428 11.522 2.232 1.00 91.38 92 PRO A O 1
ATOM 706 N N . ARG A 1 93 ? 4.047 9.894 1.535 1.00 91.69 93 ARG A N 1
ATOM 707 C CA . ARG A 1 93 ? 4.431 8.924 2.563 1.00 91.69 93 ARG A CA 1
ATOM 708 C C . ARG A 1 93 ? 5.803 8.310 2.269 1.00 91.69 93 ARG A C 1
ATOM 710 O O . ARG A 1 93 ? 6.598 8.125 3.189 1.00 91.69 93 ARG A O 1
ATOM 717 N N . GLU A 1 94 ? 6.106 8.053 0.996 1.00 91.50 94 GLU A N 1
ATOM 718 C CA . GLU A 1 94 ? 7.406 7.523 0.574 1.00 91.50 94 GLU A CA 1
ATOM 719 C C . GLU A 1 94 ? 8.513 8.583 0.698 1.00 91.50 94 GLU A C 1
ATOM 721 O O . GLU A 1 94 ? 9.626 8.251 1.105 1.00 91.50 94 GLU A O 1
ATOM 726 N N . ASP A 1 95 ? 8.194 9.864 0.486 1.00 90.62 95 ASP A N 1
ATOM 727 C CA . ASP A 1 95 ? 9.107 10.973 0.794 1.00 90.62 95 ASP A CA 1
ATOM 728 C C . ASP A 1 95 ? 9.443 11.040 2.294 1.00 90.62 95 ASP A C 1
ATOM 730 O O . ASP A 1 95 ? 10.600 11.246 2.670 1.00 90.62 95 ASP A O 1
ATOM 734 N N . ALA A 1 96 ? 8.450 10.851 3.171 1.00 89.12 96 ALA A N 1
ATOM 735 C CA . ALA A 1 96 ? 8.672 10.784 4.616 1.00 89.12 96 ALA A CA 1
ATOM 736 C C . ALA A 1 96 ? 9.530 9.567 5.007 1.00 89.12 96 ALA A C 1
ATOM 738 O O . ALA A 1 96 ? 10.426 9.690 5.841 1.00 89.12 96 ALA A O 1
ATOM 739 N N . PHE A 1 97 ? 9.309 8.416 4.364 1.00 89.44 97 PHE A N 1
ATOM 740 C CA . PHE A 1 97 ? 10.113 7.211 4.575 1.00 89.44 97 PHE A CA 1
ATOM 741 C C . PHE A 1 97 ? 11.597 7.429 4.250 1.00 89.44 97 PHE A C 1
ATOM 743 O O . PHE A 1 97 ? 12.463 7.036 5.029 1.00 89.44 97 PHE A O 1
ATOM 750 N N . GLU A 1 98 ? 11.911 8.059 3.115 1.00 88.69 98 GLU A N 1
ATOM 751 C CA . GLU A 1 98 ? 13.309 8.310 2.739 1.00 88.69 98 GLU A CA 1
ATOM 752 C C . GLU A 1 98 ? 13.980 9.353 3.642 1.00 88.69 98 GLU A C 1
ATOM 754 O O . GLU A 1 98 ? 15.165 9.221 3.939 1.00 88.69 98 GLU A O 1
ATOM 759 N N . LYS A 1 99 ? 13.239 10.347 4.151 1.00 87.38 99 LYS A N 1
ATOM 760 C CA . LYS A 1 99 ? 13.770 11.290 5.153 1.00 87.38 99 LYS A CA 1
ATOM 761 C C . LYS A 1 99 ? 14.172 10.580 6.443 1.00 87.38 99 LYS A C 1
ATOM 763 O O . LYS A 1 99 ? 15.308 10.744 6.878 1.00 87.38 99 LYS A O 1
ATOM 768 N N . LEU A 1 100 ? 13.289 9.735 6.985 1.00 84.69 100 LEU A N 1
ATOM 769 C CA . LEU A 1 100 ? 13.582 8.925 8.175 1.00 84.69 100 LEU A CA 1
ATOM 770 C C . LEU A 1 100 ? 14.832 8.064 7.965 1.00 84.69 100 LEU A C 1
ATOM 772 O O . LEU A 1 100 ? 15.718 8.016 8.813 1.00 84.69 100 LEU A O 1
ATOM 776 N N . ARG A 1 101 ? 14.944 7.440 6.790 1.00 81.75 101 ARG A N 1
ATOM 777 C CA . ARG A 1 101 ? 16.10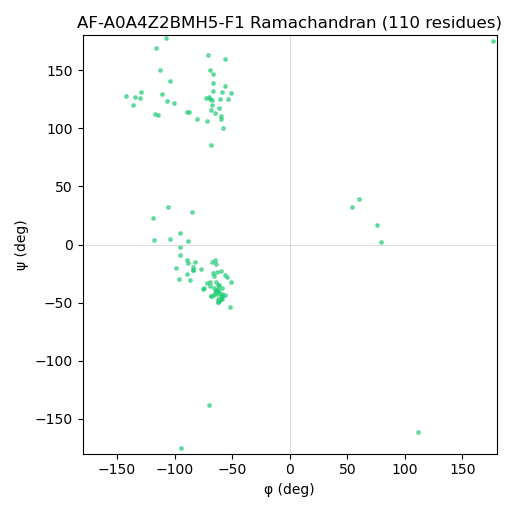2 6.621 6.435 1.00 81.75 101 ARG A CA 1
ATOM 778 C C . ARG A 1 101 ? 17.403 7.429 6.355 1.00 81.75 101 ARG A C 1
ATOM 780 O O . ARG A 1 101 ? 18.448 6.931 6.763 1.00 81.75 101 ARG A O 1
ATOM 787 N N . CYS A 1 102 ? 17.370 8.648 5.818 1.00 74.75 102 CYS A N 1
ATOM 788 C CA . CYS A 1 102 ? 18.541 9.528 5.769 1.00 74.75 102 CYS A CA 1
ATOM 789 C C . CYS A 1 102 ? 18.982 9.962 7.176 1.00 74.75 102 CYS A C 1
ATOM 791 O O . CYS A 1 102 ? 20.171 9.895 7.487 1.00 74.75 102 CYS A O 1
ATOM 793 N N . GLU A 1 103 ? 18.035 10.329 8.039 1.00 71.56 103 GLU A N 1
ATOM 794 C CA . GLU A 1 103 ? 18.299 10.744 9.422 1.00 71.56 103 GLU A CA 1
ATOM 795 C C . GLU A 1 103 ? 18.954 9.623 10.250 1.00 71.56 103 GLU A C 1
ATOM 797 O O . GLU A 1 103 ? 19.931 9.876 10.958 1.00 71.56 103 GLU A O 1
ATOM 802 N N . GLU A 1 104 ? 18.507 8.372 10.095 1.00 62.72 104 GLU A N 1
ATOM 803 C CA . GLU A 1 104 ? 19.138 7.196 10.721 1.00 62.72 104 GLU A CA 1
ATOM 804 C C . GLU A 1 104 ? 20.592 6.984 10.263 1.00 62.72 104 GLU A C 1
ATOM 806 O O . GLU A 1 104 ? 21.451 6.560 11.038 1.00 62.72 104 GLU A O 1
ATOM 811 N N . THR A 1 105 ? 20.908 7.288 9.001 1.00 62.19 105 THR A N 1
ATOM 812 C CA . THR A 1 105 ? 22.279 7.123 8.489 1.00 62.19 105 THR A CA 1
ATOM 813 C C . THR A 1 105 ? 23.239 8.226 8.933 1.00 62.19 105 THR A C 1
ATOM 815 O O . THR A 1 105 ? 24.452 8.009 8.925 1.00 62.19 105 THR A O 1
ATOM 818 N N . ASP A 1 106 ? 22.725 9.389 9.336 1.00 60.53 106 ASP A N 1
ATOM 819 C CA . ASP A 1 106 ? 23.533 10.510 9.822 1.00 60.53 106 ASP A CA 1
ATOM 820 C C . ASP A 1 106 ? 23.829 10.414 11.323 1.00 60.53 106 ASP A C 1
ATOM 822 O O . ASP A 1 106 ? 24.899 10.842 11.765 1.00 60.53 106 ASP A O 1
ATOM 826 N N . THR A 1 107 ? 22.936 9.811 12.113 1.00 61.22 107 THR A N 1
ATOM 827 C CA . THR A 1 107 ? 23.190 9.520 13.534 1.00 61.22 107 THR A CA 1
ATOM 828 C C . THR A 1 107 ? 24.259 8.441 13.694 1.00 61.22 107 THR A C 1
ATOM 830 O O . THR A 1 107 ? 25.224 8.651 14.426 1.00 61.22 107 THR A O 1
ATOM 833 N N . MET A 1 108 ? 24.196 7.361 12.906 1.00 57.34 108 MET A N 1
ATOM 834 C CA . MET A 1 108 ? 25.218 6.303 12.912 1.00 57.34 108 MET A CA 1
ATOM 835 C C . MET A 1 108 ? 26.617 6.778 12.481 1.00 57.34 108 MET A C 1
ATOM 837 O O . MET A 1 108 ? 27.613 6.165 12.853 1.00 57.34 108 MET A O 1
ATOM 841 N N . LYS A 1 109 ? 26.722 7.869 11.709 1.00 56.09 109 LYS A N 1
ATOM 842 C CA . LYS A 1 109 ? 28.012 8.469 11.316 1.00 56.09 109 LYS A CA 1
ATOM 843 C C . LYS A 1 109 ? 28.593 9.431 12.351 1.00 56.09 109 LYS A C 1
ATOM 845 O O . LYS A 1 109 ? 29.776 9.736 12.268 1.00 56.09 109 LYS A O 1
ATOM 850 N N . LYS A 1 110 ? 27.783 9.954 13.277 1.00 53.44 110 LYS A N 1
ATOM 851 C CA . LYS A 1 110 ? 28.241 10.873 14.337 1.00 53.44 110 LYS A CA 1
ATOM 852 C C . LYS A 1 110 ? 28.704 10.150 15.603 1.00 53.44 110 LYS A C 1
ATOM 854 O O . LYS A 1 110 ? 29.332 10.778 16.449 1.00 53.44 110 LYS A O 1
ATOM 859 N N . GLU A 1 111 ? 28.401 8.862 15.719 1.00 51.69 111 GLU A N 1
ATOM 860 C CA . GLU A 1 111 ? 28.770 8.011 16.856 1.00 51.69 111 GLU A CA 1
ATOM 861 C C . GLU A 1 111 ? 29.950 7.062 16.554 1.00 51.69 111 GLU A C 1
ATOM 863 O O . GLU A 1 111 ? 30.295 6.239 17.402 1.00 51.69 111 GLU A O 1
ATOM 868 N N . ALA A 1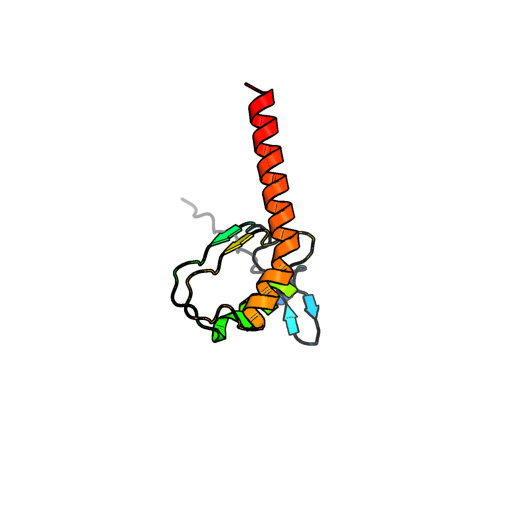 112 ? 30.570 7.177 15.371 1.00 48.19 112 ALA A N 1
ATOM 869 C CA . ALA A 1 112 ? 31.710 6.370 14.922 1.00 48.19 112 ALA A CA 1
ATOM 870 C C . ALA A 1 112 ? 33.019 7.172 14.858 1.00 48.19 112 ALA A C 1
ATOM 872 O O . ALA A 1 112 ? 32.973 8.354 14.443 1.00 48.19 112 ALA A O 1
#

Radius of gyration: 19.8 Å; Cα contacts (8 Å, |Δi|>4): 100; chains: 1; bounding box: 54×42×59 Å

Nearest PDB structures (foldseek):
  7cem-assembly1_A  TM=3.617E-01  e=3.064E+00  Escherichia coli K-12
  7cfy-assembly1_B  TM=4.203E-01  e=6.660E+00  Escherichia coli K-12
  7cf7-assembly1_A  TM=3.783E-01  e=9.818E+00  Escherichia coli K-12